Protein AF-A0A3C1DVK4-F1 (afdb_monomer_lite)

Structure (mmCIF, N/CA/C/O backbone):
data_AF-A0A3C1DVK4-F1
#
_entry.id   AF-A0A3C1DVK4-F1
#
loop_
_atom_site.group_PDB
_atom_site.id
_atom_site.type_symbol
_atom_site.label_atom_id
_atom_site.label_alt_id
_atom_site.label_comp_id
_atom_site.label_asym_id
_atom_site.label_entity_id
_atom_site.label_seq_id
_atom_site.pdbx_PDB_ins_code
_atom_site.Cartn_x
_atom_site.Cartn_y
_atom_site.Cartn_z
_atom_site.occupancy
_atom_site.B_iso_or_equiv
_atom_site.auth_seq_id
_atom_site.auth_comp_id
_atom_site.auth_asym_id
_atom_site.auth_atom_id
_atom_site.pdbx_PDB_model_num
ATOM 1 N N . THR A 1 1 ?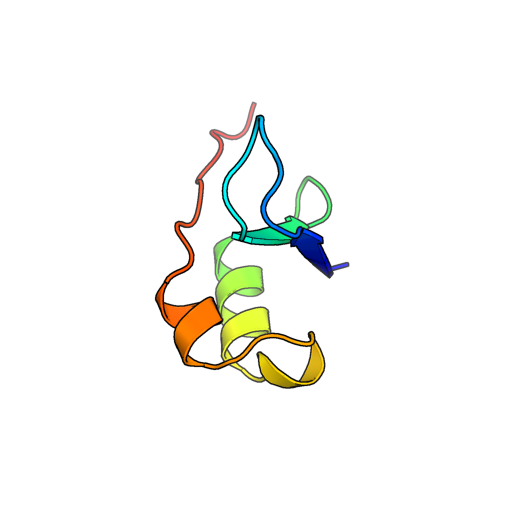 -9.716 -3.765 5.697 1.00 81.81 1 THR A N 1
ATOM 2 C CA . THR A 1 1 ? -9.208 -4.241 4.394 1.00 81.81 1 THR A CA 1
ATOM 3 C C . THR A 1 1 ? -8.139 -3.294 3.917 1.00 81.81 1 THR A C 1
ATOM 5 O O . THR A 1 1 ? -8.372 -2.092 3.990 1.00 81.81 1 THR A O 1
ATOM 8 N N . ILE A 1 2 ? -6.996 -3.832 3.495 1.00 89.19 2 ILE A N 1
ATOM 9 C CA . ILE A 1 2 ? -5.858 -3.088 2.940 1.00 89.19 2 ILE A CA 1
ATOM 10 C C . ILE A 1 2 ? -5.784 -3.438 1.454 1.00 89.19 2 ILE A C 1
ATOM 12 O O . ILE A 1 2 ? -5.945 -4.609 1.108 1.00 89.19 2 ILE A O 1
ATOM 16 N N . ALA A 1 3 ? -5.566 -2.449 0.595 1.00 90.94 3 ALA A N 1
ATOM 17 C CA . ALA A 1 3 ? -5.271 -2.667 -0.813 1.00 90.94 3 ALA A CA 1
ATOM 18 C C . ALA A 1 3 ? -3.987 -1.925 -1.190 1.00 90.94 3 ALA A C 1
ATOM 20 O O . ALA A 1 3 ? -3.788 -0.775 -0.803 1.00 90.94 3 ALA A O 1
ATOM 21 N N . VAL A 1 4 ? -3.129 -2.600 -1.950 1.00 92.94 4 VAL A N 1
ATOM 22 C CA . VAL A 1 4 ? -1.902 -2.029 -2.507 1.00 92.94 4 VAL A CA 1
ATOM 23 C C . VAL A 1 4 ? -2.123 -1.806 -3.994 1.00 92.94 4 VAL A C 1
ATOM 25 O O . VAL A 1 4 ? -2.462 -2.736 -4.726 1.00 92.94 4 VAL A O 1
ATOM 28 N N . ILE A 1 5 ? -1.948 -0.566 -4.435 1.00 92.81 5 ILE A N 1
ATOM 29 C CA . ILE A 1 5 ? -2.105 -0.151 -5.824 1.00 92.81 5 ILE A CA 1
ATOM 30 C C . ILE A 1 5 ? -0.721 0.175 -6.362 1.00 92.81 5 ILE A 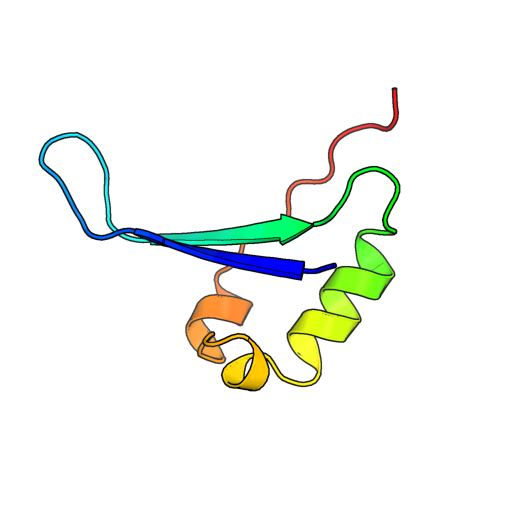C 1
ATOM 32 O O . ILE A 1 5 ? -0.052 1.086 -5.885 1.00 92.81 5 ILE A O 1
ATOM 36 N N . ARG A 1 6 ? -0.298 -0.570 -7.382 1.00 92.94 6 ARG A N 1
ATOM 37 C CA . ARG A 1 6 ? 0.965 -0.348 -8.082 1.00 92.94 6 ARG A CA 1
ATOM 38 C C . ARG A 1 6 ? 0.676 0.233 -9.451 1.00 92.94 6 ARG A C 1
ATOM 40 O O . ARG A 1 6 ? -0.092 -0.347 -10.217 1.00 92.94 6 ARG A O 1
ATOM 47 N N . PHE A 1 7 ? 1.321 1.342 -9.775 1.00 92.12 7 PHE A N 1
ATOM 48 C CA . PHE A 1 7 ? 1.155 1.991 -11.067 1.00 92.12 7 PHE A CA 1
ATOM 49 C C . PHE A 1 7 ? 2.501 2.195 -11.751 1.00 92.12 7 PHE A C 1
ATOM 51 O O . PHE A 1 7 ? 3.515 2.531 -11.137 1.00 92.12 7 PHE A O 1
ATOM 58 N N . ALA A 1 8 ? 2.504 1.948 -13.057 1.00 93.50 8 ALA A N 1
ATOM 59 C CA . ALA A 1 8 ? 3.668 2.140 -13.899 1.00 93.50 8 ALA A CA 1
ATOM 60 C C . ALA A 1 8 ? 3.792 3.606 -14.322 1.00 93.50 8 ALA A C 1
ATOM 62 O O . ALA A 1 8 ? 2.808 4.344 -14.389 1.00 93.50 8 ALA A O 1
ATOM 63 N N . LYS A 1 9 ? 5.019 4.006 -14.661 1.00 94.56 9 LYS A N 1
ATOM 64 C CA . LYS A 1 9 ? 5.293 5.324 -15.227 1.00 94.56 9 LYS A CA 1
ATOM 65 C C . LYS A 1 9 ? 4.524 5.491 -16.535 1.00 94.56 9 LYS A C 1
ATOM 67 O O . LYS A 1 9 ? 4.588 4.634 -17.414 1.00 94.56 9 LYS A O 1
ATOM 72 N N . THR A 1 10 ? 3.868 6.632 -16.676 1.00 94.19 10 THR A N 1
ATOM 73 C CA . THR A 1 10 ? 3.221 7.068 -17.913 1.00 94.19 10 THR A CA 1
ATOM 74 C C . THR A 1 10 ? 3.825 8.394 -18.382 1.00 94.19 10 THR A C 1
ATOM 76 O O . THR A 1 10 ? 4.773 8.910 -17.787 1.00 94.19 10 THR A O 1
ATOM 79 N N . LEU A 1 11 ? 3.283 8.963 -19.462 1.00 94.81 11 LEU A N 1
ATOM 80 C CA . LEU A 1 11 ? 3.622 10.323 -19.891 1.00 94.81 11 LEU A CA 1
ATOM 81 C C . LEU A 1 11 ? 3.170 11.393 -18.881 1.00 94.81 11 LEU A C 1
ATOM 83 O O . LEU A 1 11 ? 3.751 12.472 -18.849 1.00 94.81 11 LEU A O 1
ATOM 87 N N . LEU A 1 12 ? 2.138 11.100 -18.082 1.00 93.38 12 LEU A N 1
ATOM 88 C CA . LEU A 1 12 ? 1.476 12.057 -17.190 1.00 93.38 12 LEU A CA 1
ATOM 89 C C . LEU A 1 12 ? 1.769 11.806 -15.704 1.00 93.38 12 LEU A C 1
ATOM 91 O O . LEU A 1 12 ? 1.482 12.668 -14.880 1.00 93.38 12 LEU A O 1
ATOM 95 N N . SER A 1 13 ? 2.331 10.647 -15.348 1.00 89.12 13 SER A N 1
ATOM 96 C CA . SER A 1 13 ? 2.584 10.264 -13.957 1.00 89.12 13 SER A CA 1
ATOM 97 C C . SER A 1 13 ? 3.872 9.447 -13.792 1.00 89.12 13 SER A C 1
ATOM 99 O O . SER A 1 13 ? 4.197 8.618 -14.651 1.00 89.12 13 SER A O 1
ATOM 101 N N . PRO A 1 14 ? 4.618 9.635 -12.689 1.00 90.38 14 PRO A N 1
ATOM 102 C CA . PRO A 1 14 ? 5.702 8.730 -12.320 1.00 90.38 14 PRO A CA 1
ATOM 103 C C . PRO A 1 14 ? 5.156 7.347 -11.924 1.00 90.38 14 PRO A C 1
ATOM 105 O O . PRO A 1 14 ? 3.961 7.184 -11.688 1.00 90.38 14 PRO A O 1
ATOM 108 N N . ALA A 1 15 ? 6.038 6.346 -11.865 1.00 92.75 15 ALA A N 1
ATOM 109 C CA . ALA A 1 15 ? 5.708 5.062 -11.247 1.00 92.75 15 ALA A CA 1
ATOM 110 C C . ALA A 1 15 ? 5.631 5.218 -9.723 1.00 92.75 15 ALA A C 1
ATOM 112 O O . ALA A 1 15 ? 6.320 6.073 -9.163 1.00 92.75 15 ALA A O 1
ATOM 113 N N . GLY A 1 16 ? 4.843 4.375 -9.063 1.00 92.38 16 GLY A N 1
ATOM 114 C CA . GLY A 1 16 ? 4.698 4.441 -7.616 1.00 92.38 16 GLY A CA 1
ATOM 115 C C . GLY A 1 16 ? 3.781 3.374 -7.039 1.00 92.38 16 GLY A C 1
ATOM 116 O O . GLY A 1 16 ? 3.303 2.471 -7.740 1.00 92.38 16 GLY A O 1
ATOM 117 N N . VAL A 1 17 ? 3.594 3.482 -5.726 1.00 92.88 17 VAL A N 1
ATOM 118 C CA . VAL A 1 17 ? 2.809 2.556 -4.922 1.00 92.88 17 VAL A CA 1
ATOM 119 C C . VAL A 1 17 ? 1.976 3.338 -3.918 1.00 92.88 17 VAL A C 1
ATOM 121 O O . VAL A 1 17 ? 2.529 4.085 -3.116 1.00 92.88 17 VAL A O 1
ATOM 124 N N . ASP A 1 18 ? 0.669 3.092 -3.931 1.00 91.75 18 ASP A N 1
ATOM 125 C CA . ASP A 1 18 ? -0.264 3.612 -2.938 1.00 91.75 18 ASP A CA 1
ATOM 126 C C . ASP A 1 18 ? -0.803 2.468 -2.079 1.00 91.75 18 ASP A C 1
ATOM 128 O O . ASP A 1 18 ? -1.189 1.409 -2.583 1.00 91.75 18 ASP A O 1
ATOM 132 N N . VAL A 1 19 ? -0.867 2.6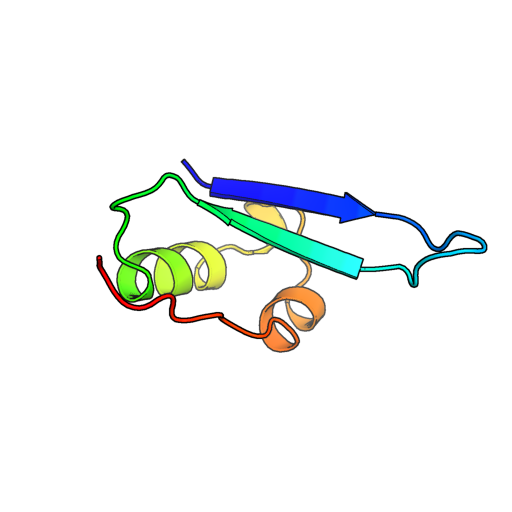93 -0.768 1.00 90.81 19 VAL A N 1
ATOM 133 C CA . VAL A 1 19 ? -1.519 1.784 0.178 1.00 90.81 19 VAL A CA 1
ATOM 134 C C . VAL A 1 19 ? -2.794 2.450 0.659 1.00 90.81 19 VAL A C 1
ATOM 136 O O . VAL A 1 19 ? -2.752 3.465 1.351 1.00 90.81 19 VAL A O 1
ATOM 139 N N . VAL A 1 20 ? -3.936 1.875 0.293 1.00 89.88 20 VAL A N 1
ATOM 140 C CA . VAL A 1 20 ? -5.251 2.399 0.658 1.00 89.88 20 VAL A CA 1
ATOM 141 C C . VAL A 1 20 ? -5.952 1.464 1.627 1.00 89.88 20 VAL A C 1
ATOM 143 O O . VAL A 1 20 ? -5.804 0.238 1.602 1.00 89.88 20 VAL A O 1
ATOM 146 N N . VAL A 1 21 ? -6.739 2.063 2.505 1.00 87.19 21 VAL A N 1
ATOM 147 C CA . VAL A 1 21 ? -7.448 1.373 3.576 1.00 87.19 21 VAL A CA 1
ATOM 148 C C . VAL A 1 21 ? -8.900 1.812 3.581 1.00 87.19 21 VAL A C 1
ATOM 150 O O . VAL A 1 21 ? -9.248 2.874 3.069 1.00 87.19 21 VAL A O 1
ATOM 153 N N . ARG A 1 22 ? -9.771 0.975 4.147 1.00 86.38 22 ARG A N 1
ATOM 154 C CA . ARG A 1 22 ? -11.171 1.358 4.337 1.00 86.38 22 ARG A CA 1
ATOM 155 C C . ARG A 1 22 ? -11.253 2.565 5.278 1.00 86.38 22 ARG A C 1
ATOM 157 O O . ARG A 1 22 ? -10.569 2.592 6.296 1.00 86.38 22 ARG A O 1
ATOM 164 N N . GLU A 1 23 ? -12.134 3.504 4.954 1.00 83.44 23 GLU A N 1
ATOM 165 C CA . GLU A 1 23 ? -12.486 4.634 5.814 1.00 83.44 23 GLU A CA 1
ATOM 166 C C . GLU A 1 23 ? -12.872 4.186 7.235 1.00 83.44 23 GLU A C 1
ATOM 168 O O . GLU A 1 23 ? -13.480 3.128 7.428 1.00 83.44 23 GLU A O 1
ATOM 173 N N . GLY A 1 24 ? -12.485 4.983 8.234 1.00 82.19 24 GLY A N 1
ATOM 174 C CA . GLY A 1 24 ? -12.703 4.680 9.651 1.00 82.19 24 GLY A CA 1
ATOM 175 C C . GLY A 1 24 ? -11.736 3.647 10.241 1.00 82.19 24 GLY A C 1
ATOM 176 O O . GLY A 1 24 ? -11.873 3.286 11.407 1.00 82.19 24 GLY A O 1
ATOM 177 N N . ALA A 1 25 ? -10.763 3.156 9.468 1.00 81.44 25 ALA A N 1
ATOM 178 C CA . ALA A 1 25 ? -9.693 2.321 9.995 1.00 81.44 25 ALA A CA 1
ATOM 179 C C . ALA A 1 25 ? -8.608 3.173 10.676 1.00 81.44 25 ALA A C 1
ATOM 181 O O . ALA A 1 25 ? -8.207 4.213 10.158 1.00 81.44 25 ALA A O 1
ATOM 182 N N . ASP A 1 26 ? -8.113 2.701 11.821 1.00 83.44 26 ASP A N 1
ATOM 183 C CA . ASP A 1 26 ? -7.053 3.375 12.574 1.00 83.44 26 ASP A CA 1
ATOM 184 C C . ASP A 1 26 ? -5.714 3.334 11.821 1.00 83.44 26 ASP A C 1
ATOM 186 O O . ASP A 1 26 ? -5.151 2.261 11.574 1.00 83.44 26 ASP A O 1
ATOM 190 N N . SER A 1 27 ? -5.194 4.511 11.475 1.00 78.50 27 SER A N 1
ATOM 191 C CA . SER A 1 27 ? -3.973 4.674 10.682 1.00 78.50 27 SER A CA 1
ATOM 192 C C . SER A 1 27 ? -2.746 4.068 11.367 1.00 78.50 27 SER A C 1
ATOM 194 O O . SER A 1 27 ? -1.899 3.479 10.690 1.00 78.50 27 SER A O 1
ATOM 196 N N . HIS A 1 28 ? -2.665 4.134 12.700 1.00 81.50 28 HIS A N 1
ATOM 197 C CA . HIS A 1 28 ? -1.545 3.580 13.458 1.00 81.50 28 HIS A CA 1
ATOM 198 C C . HIS A 1 28 ? -1.539 2.047 13.409 1.00 81.50 28 HIS A C 1
ATOM 200 O O . HIS A 1 28 ? -0.542 1.437 13.015 1.00 81.50 28 HIS A O 1
ATOM 206 N N . THR A 1 29 ? -2.671 1.416 13.734 1.00 81.50 29 THR A N 1
ATOM 207 C CA . THR A 1 29 ? -2.842 -0.044 13.654 1.00 81.50 29 THR A CA 1
ATOM 208 C C . THR A 1 29 ? -2.557 -0.563 12.245 1.00 81.50 29 THR A C 1
ATOM 210 O O . THR A 1 29 ? -1.909 -1.597 12.074 1.00 81.50 29 THR A O 1
ATOM 213 N N . LEU A 1 30 ? -2.989 0.170 11.218 1.00 83.75 30 LEU A N 1
ATOM 214 C CA . LEU A 1 30 ? -2.739 -0.192 9.825 1.00 83.75 30 LEU A CA 1
ATOM 215 C C . LEU A 1 30 ? -1.264 -0.099 9.458 1.00 83.75 30 LEU A C 1
ATOM 217 O O . LEU A 1 30 ? -0.742 -1.014 8.825 1.00 83.75 30 LEU A O 1
ATOM 221 N N . ARG A 1 31 ? -0.573 0.959 9.886 1.00 85.69 31 ARG A N 1
ATOM 222 C CA . ARG A 1 31 ? 0.867 1.091 9.660 1.00 85.69 31 ARG A CA 1
ATOM 223 C C . ARG A 1 31 ? 1.629 -0.076 10.281 1.00 85.69 31 ARG A C 1
ATOM 225 O O . ARG A 1 31 ? 2.503 -0.636 9.626 1.00 85.69 31 ARG A O 1
ATOM 232 N N . THR A 1 32 ? 1.263 -0.491 11.495 1.00 87.94 32 THR A N 1
ATOM 233 C CA . THR A 1 32 ? 1.835 -1.685 12.137 1.00 87.94 32 THR A CA 1
ATOM 234 C C . THR A 1 32 ? 1.523 -2.961 11.354 1.00 87.94 32 THR A C 1
ATOM 236 O O . THR A 1 32 ? 2.412 -3.787 11.161 1.00 87.94 32 THR A O 1
ATOM 239 N N . ALA A 1 33 ? 0.293 -3.117 10.858 1.00 86.62 33 ALA A N 1
ATOM 240 C CA . ALA A 1 33 ? -0.103 -4.287 10.077 1.00 86.62 33 ALA A CA 1
ATOM 241 C C . ALA A 1 33 ? 0.675 -4.404 8.755 1.00 86.62 33 ALA A C 1
ATOM 243 O O . ALA A 1 33 ? 1.135 -5.490 8.411 1.00 86.62 33 ALA A O 1
ATOM 244 N N . VAL A 1 34 ? 0.870 -3.290 8.040 1.00 87.25 34 VAL A N 1
ATOM 245 C CA . VAL A 1 34 ? 1.676 -3.261 6.808 1.00 87.25 34 VAL A CA 1
ATOM 246 C C . VAL A 1 34 ? 3.159 -3.494 7.125 1.00 87.25 34 VAL A C 1
ATOM 248 O O . VAL A 1 34 ? 3.817 -4.233 6.400 1.00 87.25 34 VA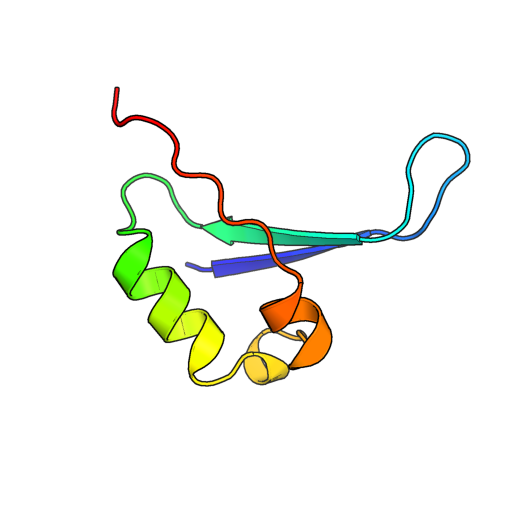L A O 1
ATOM 251 N N . ALA A 1 35 ? 3.673 -2.938 8.229 1.00 87.75 35 ALA A N 1
ATOM 252 C CA . ALA A 1 35 ? 5.062 -3.128 8.661 1.00 87.75 35 ALA A CA 1
ATOM 253 C C . ALA A 1 35 ? 5.393 -4.581 9.030 1.00 87.75 35 ALA A C 1
ATOM 255 O O . ALA A 1 35 ? 6.526 -5.016 8.848 1.00 87.75 35 ALA A O 1
ATOM 256 N N . PHE A 1 36 ? 4.425 -5.321 9.579 1.00 89.62 36 PHE A N 1
ATOM 257 C CA . PHE A 1 36 ? 4.638 -6.690 10.051 1.00 89.62 36 PHE A CA 1
ATOM 258 C C . PHE A 1 36 ? 4.961 -7.666 8.912 1.00 89.62 36 PHE A C 1
ATOM 260 O O . PHE A 1 36 ? 5.767 -8.575 9.091 1.00 89.62 36 PHE A O 1
ATOM 267 N N . SER A 1 37 ? 4.334 -7.499 7.743 1.00 86.25 37 SER A N 1
ATOM 268 C CA . SER A 1 37 ? 4.597 -8.355 6.582 1.00 86.25 37 SER A CA 1
ATOM 269 C C . SER A 1 37 ? 4.299 -7.632 5.260 1.00 86.25 37 SER A C 1
ATOM 271 O O . SER A 1 37 ? 3.309 -7.947 4.591 1.00 86.25 37 SER A O 1
ATOM 273 N N . PRO A 1 38 ? 5.142 -6.666 4.852 1.00 89.19 38 PRO A N 1
ATOM 274 C CA . PRO A 1 38 ? 4.929 -5.892 3.627 1.00 89.19 38 PRO A CA 1
ATOM 275 C C . PRO A 1 38 ? 4.915 -6.787 2.379 1.00 89.19 38 PRO A C 1
ATOM 277 O O . PRO A 1 38 ? 4.093 -6.603 1.482 1.00 89.19 38 PRO A O 1
ATOM 280 N N . GLU A 1 39 ? 5.743 -7.831 2.365 1.00 92.31 39 GLU A N 1
ATOM 281 C CA . GLU A 1 39 ? 5.848 -8.771 1.244 1.00 92.31 39 GLU A CA 1
ATOM 282 C C . GLU A 1 39 ? 4.544 -9.540 0.993 1.00 92.31 39 GLU A C 1
ATOM 284 O O . GLU A 1 39 ? 4.181 -9.771 -0.159 1.00 92.31 39 GLU A O 1
ATOM 289 N N . SER A 1 40 ? 3.780 -9.858 2.048 1.00 90.56 40 SER A N 1
ATOM 290 C CA . SER A 1 40 ? 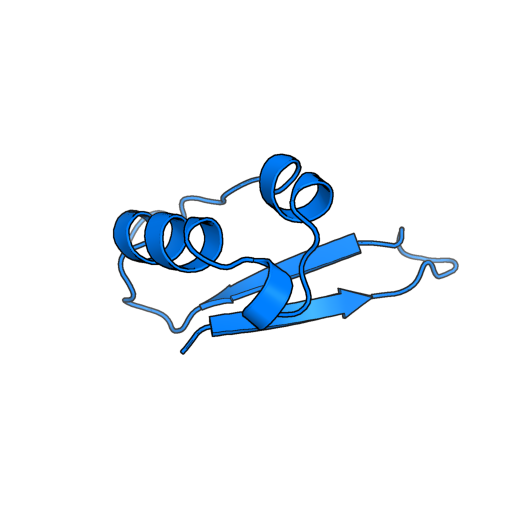2.462 -10.503 1.915 1.00 90.56 40 SER A CA 1
ATOM 291 C C . SER A 1 40 ? 1.424 -9.623 1.207 1.00 90.56 40 SER A C 1
ATOM 293 O O . SER A 1 40 ? 0.442 -10.127 0.664 1.00 90.56 40 SER A O 1
ATOM 295 N N . LEU A 1 41 ? 1.665 -8.309 1.182 1.00 89.88 41 LEU A N 1
ATOM 296 C CA . LEU A 1 41 ? 0.858 -7.306 0.493 1.00 89.88 41 LEU A CA 1
ATOM 297 C C . LEU A 1 41 ? 1.442 -6.933 -0.881 1.00 89.88 41 LEU A C 1
ATOM 299 O O . LEU A 1 41 ? 0.902 -6.061 -1.560 1.00 89.88 41 LEU A O 1
ATOM 303 N N . GLY A 1 42 ? 2.533 -7.580 -1.304 1.00 91.56 42 GLY A N 1
ATOM 304 C CA . GLY A 1 42 ? 3.222 -7.282 -2.561 1.00 91.56 42 GLY A CA 1
ATOM 305 C C . GLY A 1 42 ? 4.091 -6.020 -2.517 1.00 91.56 42 GLY A C 1
ATOM 306 O O . GLY A 1 42 ? 4.358 -5.435 -3.572 1.00 91.56 42 GLY A O 1
ATOM 307 N N . LEU A 1 43 ? 4.508 -5.599 -1.317 1.00 92.62 43 LEU A N 1
ATOM 308 C CA . LEU A 1 43 ? 5.436 -4.492 -1.084 1.00 92.62 43 LEU A CA 1
ATOM 309 C C . LEU A 1 43 ? 6.825 -5.023 -0.743 1.00 92.62 43 LEU A C 1
ATOM 311 O O . LEU A 1 43 ? 6.962 -5.955 0.048 1.00 92.62 43 LEU A O 1
ATOM 315 N N . SER A 1 44 ? 7.866 -4.384 -1.265 1.00 91.88 44 SER A N 1
ATOM 316 C CA . SER A 1 44 ? 9.206 -4.562 -0.710 1.00 91.88 44 SER A CA 1
ATOM 317 C C . SER A 1 44 ? 9.367 -3.775 0.599 1.00 91.88 44 SER A C 1
ATOM 319 O O . SER A 1 44 ? 8.629 -2.828 0.887 1.00 91.88 44 SER A O 1
ATOM 321 N N . HIS A 1 45 ? 10.373 -4.139 1.395 1.00 89.94 45 HIS A N 1
ATOM 322 C CA . HIS A 1 45 ? 10.739 -3.385 2.597 1.00 89.94 45 HIS A CA 1
ATOM 323 C C . HIS A 1 45 ? 11.161 -1.939 2.277 1.00 89.94 45 HIS A C 1
ATOM 325 O O . HIS A 1 45 ? 10.860 -1.027 3.045 1.00 89.94 45 HIS A O 1
ATOM 331 N N . GLU A 1 46 ? 11.823 -1.723 1.138 1.00 90.88 46 GLU A N 1
ATOM 332 C CA . GLU A 1 46 ? 12.226 -0.393 0.666 1.00 90.88 46 GLU A CA 1
ATOM 333 C C . GLU A 1 46 ? 11.012 0.446 0.259 1.00 90.88 46 GLU A C 1
ATOM 335 O O . GLU A 1 46 ? 10.888 1.598 0.673 1.00 90.88 46 GLU A O 1
ATOM 340 N N . GLU A 1 47 ? 10.072 -0.154 -0.477 1.00 91.88 47 GLU A N 1
ATOM 341 C CA . GLU A 1 47 ? 8.818 0.500 -0.850 1.00 91.88 47 GLU A CA 1
ATOM 342 C C . GLU A 1 47 ? 8.053 0.923 0.399 1.00 91.88 47 GLU A C 1
ATOM 344 O O . GLU A 1 47 ? 7.689 2.091 0.516 1.00 91.88 47 GLU A O 1
ATOM 349 N N . PHE A 1 48 ? 7.901 0.020 1.372 1.00 90.94 48 PHE A N 1
ATOM 350 C CA . PHE A 1 48 ? 7.272 0.332 2.653 1.00 90.94 48 PHE A CA 1
ATOM 351 C C . PHE A 1 48 ? 7.968 1.487 3.389 1.00 90.94 48 PHE A C 1
ATOM 353 O O . PHE A 1 48 ? 7.298 2.407 3.860 1.00 90.94 48 PHE A O 1
ATOM 360 N N . ALA A 1 49 ? 9.301 1.462 3.478 1.00 89.94 49 ALA A N 1
ATOM 361 C CA . ALA A 1 49 ? 10.076 2.504 4.152 1.00 89.94 49 ALA A CA 1
ATOM 362 C C . ALA A 1 49 ? 9.959 3.874 3.462 1.00 89.94 49 ALA A C 1
ATOM 364 O O . ALA A 1 49 ? 10.068 4.904 4.126 1.00 89.94 49 ALA A O 1
ATOM 365 N N . SER A 1 50 ? 9.713 3.886 2.150 1.00 90.81 50 SER A N 1
ATOM 366 C CA . SER A 1 50 ? 9.535 5.101 1.348 1.00 90.81 50 SER A CA 1
ATOM 367 C C . SER A 1 50 ? 8.119 5.694 1.399 1.00 90.81 50 SER A C 1
ATOM 369 O O . SER A 1 50 ? 7.913 6.815 0.929 1.00 90.81 50 SER A O 1
ATOM 371 N N . LEU A 1 51 ? 7.138 4.974 1.966 1.00 90.25 51 LEU A N 1
ATOM 372 C CA . LEU A 1 51 ? 5.749 5.433 2.013 1.00 90.25 51 LEU A CA 1
ATOM 373 C C . LEU A 1 51 ? 5.617 6.719 2.831 1.00 90.25 51 LEU A C 1
ATOM 375 O O . LEU A 1 51 ? 5.997 6.790 4.002 1.00 90.25 51 LEU A O 1
ATOM 379 N N . THR A 1 52 ? 4.975 7.715 2.225 1.00 88.44 52 THR A N 1
ATOM 380 C CA . THR A 1 52 ? 4.497 8.898 2.943 1.00 88.44 52 THR A CA 1
ATOM 381 C C . THR A 1 52 ? 3.089 8.626 3.453 1.00 88.44 52 THR A C 1
ATOM 383 O O . THR A 1 52 ? 2.168 8.406 2.671 1.00 88.44 52 THR A O 1
ATOM 386 N N . TRP A 1 53 ? 2.917 8.632 4.773 1.00 82.38 53 TRP A N 1
ATOM 387 C CA . TRP A 1 53 ? 1.632 8.353 5.411 1.00 82.38 53 TRP A CA 1
ATOM 388 C C . TRP A 1 53 ? 0.844 9.651 5.555 1.00 82.38 53 TRP A C 1
ATOM 390 O O . TRP A 1 53 ? 1.277 10.569 6.249 1.00 82.38 53 TRP A O 1
ATOM 400 N N . LEU A 1 54 ? -0.298 9.731 4.875 1.00 79.56 54 LEU A N 1
ATOM 401 C CA . LEU A 1 54 ? -1.184 10.887 4.939 1.00 79.56 54 LEU A CA 1
ATOM 402 C C . LEU A 1 54 ? -2.138 10.727 6.127 1.00 79.56 54 LEU A C 1
ATOM 404 O O . LEU A 1 54 ? -2.990 9.840 6.129 1.00 79.56 54 LEU A O 1
ATOM 408 N N . GLU A 1 55 ? -2.007 11.591 7.130 1.00 71.38 55 GLU A N 1
ATOM 409 C CA . GLU A 1 55 ? -3.013 11.736 8.181 1.00 71.38 55 GLU A CA 1
ATOM 410 C C . GLU A 1 55 ? -4.105 12.677 7.668 1.00 71.38 55 GLU A C 1
ATOM 412 O O . GLU A 1 55 ? -3.930 13.895 7.620 1.00 71.38 55 GLU A O 1
ATOM 417 N N . LEU A 1 56 ? -5.223 12.109 7.214 1.00 64.25 56 LEU A N 1
ATOM 418 C CA . LEU A 1 56 ? -6.400 12.909 6.896 1.00 64.25 56 LEU A CA 1
ATOM 419 C C . LEU A 1 56 ? -7.083 13.308 8.212 1.00 64.25 56 LEU A C 1
ATOM 421 O O . LEU A 1 56 ? -7.323 12.432 9.046 1.00 64.25 56 LEU A O 1
ATOM 425 N N . PRO A 1 57 ? -7.398 14.597 8.422 1.00 57.38 57 PRO A N 1
ATOM 426 C CA . PRO A 1 57 ? -8.154 15.012 9.592 1.00 57.38 57 PRO A CA 1
ATOM 427 C C . PRO A 1 57 ? -9.524 14.328 9.578 1.00 57.38 57 PRO A C 1
ATOM 429 O O . PRO A 1 57 ? -10.224 14.356 8.564 1.00 57.38 57 PRO A O 1
ATOM 432 N N . SER A 1 58 ? -9.893 13.705 10.697 1.00 58.66 58 SER A N 1
ATOM 433 C CA . SER A 1 58 ? -11.228 13.142 10.898 1.00 58.66 58 SER A CA 1
ATOM 434 C C . SER A 1 58 ? -12.263 14.265 10.776 1.00 58.66 58 SER A C 1
ATOM 436 O O . SER A 1 58 ? -12.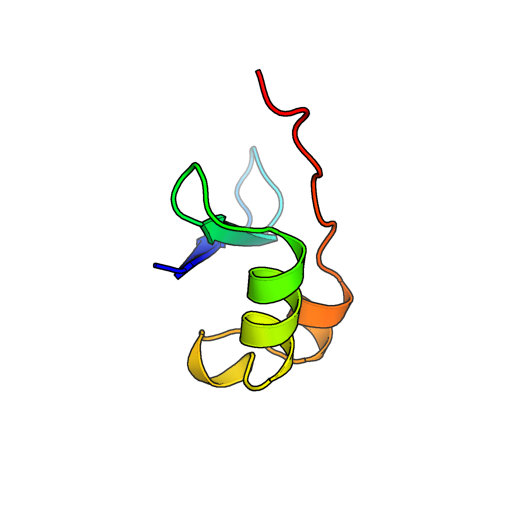182 15.243 11.523 1.00 58.66 58 SER A O 1
ATOM 438 N N . ALA A 1 59 ? -13.173 14.143 9.807 1.00 55.22 59 ALA A N 1
ATOM 439 C CA . ALA A 1 59 ? -14.282 15.074 9.591 1.00 55.22 59 ALA A CA 1
ATOM 440 C C . ALA A 1 59 ? -15.379 14.928 10.655 1.00 55.22 59 ALA A C 1
ATOM 442 O O . ALA A 1 59 ? -15.565 13.797 11.163 1.00 55.22 59 ALA A O 1
#

pLDDT: mean 86.5, std 8.8, range [55.22, 94.81]

Radius of gyration: 12.33 Å; chains: 1; bounding box: 26×26×34 Å

Sequence (59 aa):
TIAVIRFAKTLLSPAGVDVVVREGADSHTLRTAVAFSPESLGLSHEEFASLTWLELPSA

Secondary structure (DSSP, 8-state):
-EEEEEE---SSS--EEEEEE-TT--HHHHHHHHHH-GGGGT--HHHHHHPPP--PPP-

Foldseek 3Di:
DKAKDWDDDDPVDHTAIDIDDDPPDDLVVVLVVCQVCVVVNVDDPVNNVPDDRDDDPDD